Protein AF-A0A1H6U3U6-F1 (afdb_monomer_lite)

Sequence (121 aa):
MILNIFRRSRPVAPATNELPADVLATLDGMHVMLRPHGEDGVPRALVQIAGHRGGWIHSLDDDLRHLAMVFPELSQEQLARAHRFIAAQVRRRVQLANEPEPGVQRRTWANHWKPRSYDSI

Organism: NCBI:txid170623

Foldseek 3Di:
DDDDPPPPDPPPPPPDLDADPVLVVQLVQKDWDWDQDDVVRDIWIWIGTPPDDDTDTLDLVVQLVVCCVVCVVDDPSNSVVSSVSNVVVNVVVVCVVPDDDVPDDPDDPVNPDDPPDPPDD

Structure (mmCIF, N/CA/C/O backbone):
data_AF-A0A1H6U3U6-F1
#
_entry.id   AF-A0A1H6U3U6-F1
#
loop_
_atom_site.group_PDB
_atom_site.id
_atom_site.type_symbol
_atom_site.label_atom_id
_atom_site.label_alt_id
_atom_site.label_comp_id
_atom_site.label_asym_id
_atom_site.label_entity_id
_atom_site.label_seq_id
_atom_site.pdbx_PDB_ins_code
_atom_site.Cartn_x
_atom_site.Cartn_y
_atom_site.Cartn_z
_atom_site.occupancy
_atom_site.B_iso_or_equiv
_atom_site.auth_seq_id
_atom_site.auth_comp_id
_atom_site.auth_asym_id
_atom_site.auth_atom_id
_atom_site.pdbx_PDB_model_num
ATOM 1 N N . MET A 1 1 ? 23.238 -26.066 -46.022 1.00 37.09 1 MET A N 1
ATOM 2 C CA . MET A 1 1 ? 23.637 -25.010 -45.061 1.00 37.09 1 MET A CA 1
ATOM 3 C C . MET A 1 1 ? 22.603 -23.897 -45.183 1.00 37.09 1 MET A C 1
ATOM 5 O O . MET A 1 1 ? 22.556 -23.289 -46.237 1.00 37.09 1 MET A O 1
ATOM 9 N N . ILE A 1 2 ? 21.550 -23.826 -44.354 1.00 45.19 2 ILE A N 1
ATOM 10 C CA . ILE A 1 2 ? 21.505 -23.389 -42.936 1.00 45.19 2 ILE A CA 1
ATOM 11 C C . ILE A 1 2 ? 22.092 -21.961 -42.820 1.00 45.19 2 ILE A C 1
ATOM 13 O O . ILE A 1 2 ? 23.247 -21.790 -43.173 1.00 45.19 2 ILE A O 1
ATOM 17 N N . LEU A 1 3 ? 21.394 -20.899 -42.393 1.00 46.81 3 LEU A N 1
ATOM 18 C CA . LEU A 1 3 ? 20.389 -20.784 -41.331 1.00 46.81 3 LEU A CA 1
ATOM 19 C C . LEU A 1 3 ? 19.418 -19.618 -41.633 1.00 46.81 3 LEU A C 1
ATOM 21 O O . LEU A 1 3 ? 19.840 -18.517 -41.983 1.00 46.81 3 LEU A O 1
ATOM 25 N N . ASN A 1 4 ? 18.120 -19.867 -41.459 1.00 44.91 4 ASN A N 1
ATOM 26 C CA . ASN A 1 4 ? 17.050 -18.878 -41.560 1.00 44.91 4 ASN A CA 1
ATOM 27 C C . ASN A 1 4 ? 17.195 -17.854 -40.417 1.00 44.91 4 ASN A C 1
ATOM 29 O O . ASN A 1 4 ? 17.120 -18.225 -39.244 1.00 44.91 4 ASN A O 1
ATOM 33 N N . ILE A 1 5 ? 17.406 -16.577 -40.746 1.00 60.81 5 ILE A N 1
ATOM 34 C CA . ILE A 1 5 ? 17.495 -15.475 -39.778 1.00 60.81 5 ILE A CA 1
ATOM 35 C C . ILE A 1 5 ? 16.073 -15.155 -39.304 1.00 60.81 5 ILE A C 1
ATOM 37 O O . ILE A 1 5 ? 15.433 -14.202 -39.745 1.00 60.81 5 ILE A O 1
ATOM 41 N N . PHE A 1 6 ? 15.558 -15.969 -38.383 1.00 57.44 6 PHE A N 1
ATOM 42 C CA . PHE A 1 6 ? 14.433 -15.578 -37.544 1.00 57.44 6 PHE A CA 1
ATOM 43 C C . PHE A 1 6 ? 14.926 -14.514 -36.566 1.00 57.44 6 PHE A C 1
ATOM 45 O O . PHE A 1 6 ? 15.289 -14.786 -35.4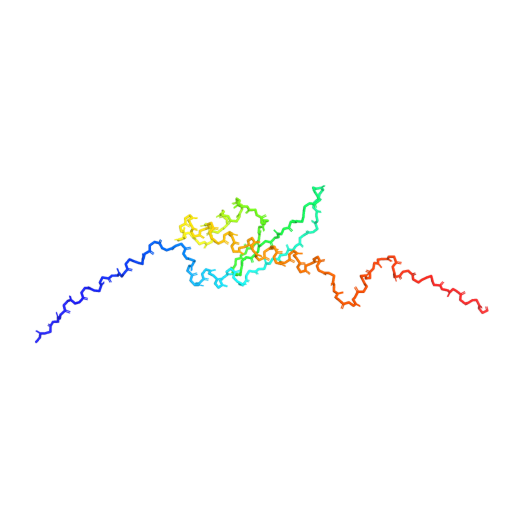21 1.00 57.44 6 PHE A O 1
ATOM 52 N N . ARG A 1 7 ? 14.950 -13.268 -37.040 1.00 54.94 7 ARG A N 1
ATOM 53 C CA . ARG A 1 7 ? 15.024 -12.091 -36.185 1.00 54.94 7 ARG A CA 1
ATOM 54 C C . ARG A 1 7 ? 13.758 -12.103 -35.329 1.00 54.94 7 ARG A C 1
ATOM 56 O O . ARG A 1 7 ? 12.684 -11.722 -35.780 1.00 54.94 7 ARG A O 1
ATOM 63 N N . ARG A 1 8 ? 13.876 -12.631 -34.112 1.00 53.38 8 ARG A N 1
ATOM 64 C CA . ARG A 1 8 ? 12.813 -12.640 -33.108 1.00 53.38 8 ARG A CA 1
ATOM 65 C C . ARG A 1 8 ? 12.548 -11.181 -32.739 1.00 53.38 8 ARG A C 1
ATOM 67 O O . ARG A 1 8 ? 13.278 -10.597 -31.943 1.00 53.38 8 ARG A O 1
ATOM 74 N N . SER A 1 9 ? 11.559 -10.562 -33.373 1.00 53.31 9 SER A N 1
ATOM 75 C CA . SER A 1 9 ? 11.016 -9.283 -32.928 1.00 53.31 9 SER A CA 1
ATOM 76 C C . SER A 1 9 ? 10.585 -9.468 -31.477 1.00 53.31 9 SER A C 1
ATOM 78 O O . SER A 1 9 ? 9.693 -10.270 -31.201 1.00 53.31 9 SER A O 1
ATOM 80 N N . ARG A 1 10 ? 11.252 -8.792 -30.534 1.00 52.47 10 ARG A N 1
ATOM 81 C CA . ARG A 1 10 ? 10.771 -8.714 -29.153 1.00 52.47 10 ARG A CA 1
ATOM 82 C C . ARG A 1 10 ? 9.367 -8.109 -29.234 1.00 52.47 10 ARG A C 1
ATOM 84 O O . ARG A 1 10 ? 9.266 -6.998 -29.756 1.00 52.47 10 ARG A O 1
ATOM 91 N N . PRO A 1 11 ? 8.298 -8.801 -28.805 1.00 43.38 11 PRO A N 1
ATOM 92 C CA . PRO A 1 11 ? 6.999 -8.161 -28.744 1.00 43.38 11 PRO A CA 1
ATOM 93 C C . PRO A 1 11 ? 7.150 -6.990 -27.774 1.00 43.38 11 PRO A C 1
ATOM 95 O O . PRO A 1 11 ? 7.449 -7.183 -26.595 1.00 43.38 11 PRO A O 1
ATOM 98 N N . VAL A 1 12 ? 7.038 -5.768 -28.296 1.00 53.56 12 VAL A N 1
ATOM 99 C CA . VAL A 1 12 ? 6.725 -4.605 -27.474 1.00 53.56 12 VAL A CA 1
ATOM 100 C C . VAL A 1 12 ? 5.353 -4.935 -26.919 1.00 53.56 12 VAL A C 1
ATOM 102 O O . VAL A 1 12 ? 4.372 -4.949 -27.662 1.00 53.56 12 VAL A O 1
ATOM 105 N N . ALA A 1 13 ? 5.316 -5.349 -25.652 1.00 51.38 13 ALA A N 1
ATOM 106 C CA . ALA A 1 13 ? 4.058 -5.531 -24.957 1.00 51.38 13 ALA A CA 1
ATOM 107 C C . ALA A 1 13 ? 3.257 -4.230 -25.128 1.00 51.38 13 ALA A C 1
ATOM 109 O O . ALA A 1 13 ? 3.863 -3.151 -25.074 1.00 51.38 13 ALA A O 1
ATOM 110 N N . PRO A 1 14 ? 1.938 -4.299 -25.382 1.00 46.44 14 PRO A N 1
ATOM 111 C CA . PRO A 1 14 ? 1.110 -3.102 -25.336 1.00 46.44 14 PRO A CA 1
ATOM 112 C C . PRO A 1 14 ? 1.412 -2.360 -24.030 1.00 46.44 14 PRO A C 1
ATOM 114 O O . PRO A 1 14 ? 1.705 -3.004 -23.019 1.00 46.44 14 PRO A O 1
ATOM 117 N N . ALA A 1 15 ? 1.408 -1.025 -24.070 1.00 56.50 15 ALA A N 1
ATOM 118 C CA . ALA A 1 15 ? 1.546 -0.175 -22.889 1.00 56.50 15 ALA A CA 1
ATOM 119 C C . ALA A 1 15 ? 0.328 -0.406 -21.984 1.00 56.50 15 ALA A C 1
ATOM 121 O O . ALA A 1 15 ? -0.645 0.339 -21.986 1.00 56.50 15 ALA A O 1
ATOM 122 N N . THR A 1 16 ? 0.333 -1.543 -21.309 1.00 66.06 16 THR A N 1
ATOM 123 C CA . THR A 1 16 ? -0.744 -2.016 -20.475 1.00 66.06 16 THR A CA 1
ATOM 124 C C . THR A 1 16 ? -0.449 -1.521 -19.076 1.00 66.06 16 THR A C 1
ATOM 126 O O . THR A 1 16 ? 0.625 -1.759 -18.526 1.00 66.06 16 THR A O 1
ATOM 129 N N . ASN A 1 17 ? -1.440 -0.884 -18.463 1.00 74.94 17 ASN A N 1
ATOM 130 C CA . ASN A 1 17 ? -1.361 -0.376 -17.090 1.00 74.94 17 ASN A CA 1
ATOM 131 C C . ASN A 1 17 ? -1.483 -1.481 -16.048 1.00 74.94 17 ASN A C 1
ATOM 133 O O . ASN A 1 17 ? -1.980 -1.256 -14.948 1.00 74.94 17 ASN A O 1
ATOM 137 N N . GLU A 1 18 ? -1.130 -2.704 -16.411 1.00 84.88 18 GLU A N 1
ATOM 138 C CA . GLU A 1 18 ? -1.081 -3.833 -15.504 1.00 84.88 18 GLU A CA 1
ATOM 139 C C . GLU A 1 18 ? 0.258 -3.809 -14.788 1.00 84.88 18 GLU A C 1
ATOM 141 O O . GLU A 1 18 ? 1.291 -3.417 -15.340 1.00 84.88 18 GLU A O 1
ATOM 146 N N . LEU A 1 19 ? 0.210 -4.194 -13.519 1.00 88.12 19 LEU A N 1
ATOM 147 C CA . LEU A 1 19 ? 1.417 -4.361 -12.738 1.00 88.12 19 LEU A CA 1
ATOM 148 C C . LEU A 1 19 ? 2.118 -5.638 -13.206 1.00 88.12 19 LEU A C 1
ATOM 150 O O . LEU A 1 19 ? 1.441 -6.655 -13.386 1.00 88.12 19 LEU A O 1
ATOM 154 N N . PRO A 1 20 ? 3.451 -5.617 -13.371 1.00 90.94 20 PRO A N 1
ATOM 155 C CA . PRO A 1 20 ? 4.218 -6.840 -13.552 1.00 90.94 20 PRO A CA 1
ATOM 156 C C . PRO A 1 20 ? 3.907 -7.844 -12.435 1.00 90.94 20 PRO A C 1
ATOM 158 O O . PRO A 1 20 ? 3.719 -7.454 -11.280 1.00 90.94 20 PRO A O 1
ATOM 161 N N . ALA A 1 21 ? 3.867 -9.136 -12.770 1.00 89.19 21 ALA A N 1
ATOM 162 C CA . ALA A 1 21 ? 3.498 -10.190 -11.822 1.00 89.19 21 ALA A CA 1
ATOM 163 C C . ALA A 1 21 ? 4.391 -10.194 -10.568 1.00 89.19 21 ALA A C 1
ATOM 165 O O . ALA A 1 21 ? 3.887 -10.348 -9.458 1.00 89.19 21 ALA A O 1
ATOM 166 N N . ASP A 1 22 ? 5.689 -9.935 -10.737 1.00 88.69 22 ASP A N 1
ATOM 167 C CA . ASP A 1 22 ? 6.654 -9.885 -9.634 1.00 88.69 22 ASP A CA 1
ATOM 168 C C . ASP A 1 22 ? 6.376 -8.717 -8.673 1.00 88.69 22 ASP A C 1
ATOM 170 O O . ASP A 1 22 ? 6.447 -8.871 -7.451 1.00 88.69 22 ASP A O 1
ATOM 174 N N . VAL A 1 23 ? 5.982 -7.556 -9.213 1.00 91.00 23 VAL A N 1
ATOM 175 C CA . VAL A 1 23 ? 5.592 -6.381 -8.417 1.00 91.00 23 VAL A CA 1
ATOM 176 C C . VAL A 1 23 ? 4.307 -6.674 -7.655 1.00 91.00 23 VAL A C 1
ATOM 178 O O . VAL A 1 23 ? 4.220 -6.385 -6.465 1.00 91.00 23 VAL A O 1
ATOM 181 N N . LEU A 1 24 ? 3.323 -7.292 -8.313 1.00 91.88 24 LEU A N 1
ATOM 182 C CA . LEU A 1 24 ? 2.077 -7.690 -7.664 1.00 91.88 24 LEU A CA 1
ATOM 183 C C . LEU A 1 24 ? 2.340 -8.663 -6.506 1.00 91.88 24 LEU A C 1
ATOM 185 O O . LEU A 1 24 ? 1.835 -8.437 -5.413 1.00 91.88 24 LEU A O 1
ATOM 189 N N . ALA A 1 25 ? 3.156 -9.699 -6.718 1.00 91.00 25 ALA A N 1
ATOM 190 C CA . ALA A 1 25 ? 3.506 -10.671 -5.680 1.00 91.00 25 ALA A CA 1
ATOM 191 C C . ALA A 1 25 ? 4.233 -10.011 -4.497 1.00 91.00 25 ALA A C 1
ATOM 193 O O . ALA A 1 25 ? 3.963 -10.313 -3.336 1.00 91.00 25 ALA A O 1
ATOM 194 N N . THR A 1 26 ? 5.117 -9.057 -4.790 1.00 91.38 26 THR A N 1
ATOM 195 C CA . THR A 1 26 ? 5.840 -8.289 -3.771 1.00 91.38 26 THR A CA 1
ATOM 196 C C . THR A 1 26 ? 4.902 -7.396 -2.951 1.00 91.38 26 THR A C 1
ATOM 198 O O . THR A 1 26 ? 5.037 -7.314 -1.728 1.00 91.38 26 THR A O 1
ATOM 201 N N . LEU A 1 27 ? 3.925 -6.753 -3.601 1.00 90.75 27 LEU A N 1
ATOM 202 C CA . LEU A 1 27 ? 2.900 -5.953 -2.926 1.00 90.75 27 LEU A CA 1
ATOM 203 C C . LEU A 1 27 ? 1.896 -6.817 -2.156 1.00 90.75 27 LEU A C 1
ATOM 205 O O . LEU A 1 27 ? 1.410 -6.388 -1.116 1.00 90.75 27 LEU A O 1
ATOM 209 N N . ASP A 1 28 ? 1.591 -8.024 -2.625 1.00 90.06 28 ASP A N 1
ATOM 210 C CA . ASP A 1 28 ? 0.713 -8.956 -1.911 1.00 90.06 28 ASP A CA 1
ATOM 211 C C . ASP A 1 28 ? 1.356 -9.444 -0.601 1.00 90.06 28 ASP A C 1
ATOM 213 O O . ASP A 1 28 ? 0.689 -9.560 0.425 1.00 90.06 28 ASP A O 1
ATOM 217 N N . GLY A 1 29 ? 2.682 -9.617 -0.601 1.00 88.50 29 GLY A N 1
ATOM 218 C CA . GLY A 1 29 ? 3.478 -9.927 0.590 1.00 88.50 29 GLY A CA 1
ATOM 219 C C . GLY A 1 29 ? 3.754 -8.741 1.524 1.00 88.50 29 GLY A C 1
ATOM 220 O O . GLY A 1 29 ? 4.520 -8.889 2.477 1.00 88.50 29 GLY A O 1
ATOM 221 N N . MET A 1 30 ? 3.196 -7.554 1.267 1.00 91.31 30 MET A N 1
ATOM 222 C CA . MET A 1 30 ? 3.462 -6.381 2.098 1.00 91.31 30 MET A CA 1
ATOM 223 C C . MET A 1 30 ? 2.800 -6.484 3.480 1.00 91.31 30 MET A C 1
ATOM 225 O O . MET A 1 30 ? 1.714 -7.035 3.661 1.00 91.31 30 MET A O 1
ATOM 229 N N . HIS A 1 31 ? 3.420 -5.845 4.464 1.00 90.88 31 HIS A N 1
ATOM 230 C CA . HIS A 1 31 ? 2.875 -5.703 5.804 1.00 90.88 31 HIS A CA 1
ATOM 231 C C . HIS A 1 31 ? 2.217 -4.335 5.985 1.00 90.88 31 HIS A C 1
ATOM 233 O O . HIS A 1 31 ? 2.831 -3.294 5.754 1.00 90.88 31 HIS A O 1
ATOM 239 N N . VAL A 1 32 ? 0.969 -4.348 6.462 1.00 91.25 32 VAL A N 1
ATOM 240 C CA . VAL A 1 32 ? 0.228 -3.147 6.863 1.00 91.25 32 VAL A CA 1
ATOM 241 C C . VAL A 1 32 ? 0.036 -3.154 8.375 1.00 91.25 32 VAL A C 1
ATOM 243 O O . VAL A 1 32 ? -0.659 -4.015 8.926 1.00 91.25 32 VAL A O 1
ATOM 246 N N . MET A 1 33 ? 0.629 -2.170 9.046 1.00 89.44 33 MET A N 1
ATOM 247 C CA . MET A 1 33 ? 0.494 -1.965 10.486 1.00 89.44 33 MET A CA 1
ATOM 248 C C . MET A 1 33 ? -0.323 -0.708 10.762 1.00 89.44 33 MET A C 1
ATOM 250 O O . MET A 1 33 ? 0.078 0.397 10.404 1.00 89.44 33 MET A O 1
ATOM 254 N N . LEU A 1 34 ? -1.463 -0.866 11.432 1.00 88.00 34 LEU A N 1
ATOM 255 C CA . LEU A 1 34 ? -2.270 0.266 11.875 1.00 88.00 34 LEU A CA 1
ATOM 256 C C . LEU A 1 34 ? -1.652 0.862 13.139 1.00 88.00 34 LEU A C 1
ATOM 258 O O . LEU A 1 34 ? -1.338 0.142 14.088 1.00 88.00 34 LEU A O 1
ATOM 262 N N . ARG A 1 35 ? -1.463 2.177 13.146 1.00 80.50 35 ARG A N 1
ATOM 263 C CA . ARG A 1 35 ? -1.002 2.932 14.307 1.00 80.50 35 ARG A CA 1
ATOM 264 C C . ARG A 1 35 ? -2.188 3.621 14.979 1.00 80.50 35 ARG A C 1
ATOM 266 O O . ARG A 1 35 ? -3.137 3.995 14.284 1.00 80.50 35 ARG A O 1
ATOM 273 N N . PRO A 1 36 ? -2.130 3.800 16.312 1.00 69.00 36 PRO A N 1
ATOM 274 C CA . PRO A 1 36 ? -3.093 4.629 17.018 1.00 69.00 36 PRO A CA 1
ATOM 275 C C . PRO A 1 36 ? -3.179 6.010 16.371 1.00 69.00 36 PRO A C 1
ATOM 277 O O . PRO A 1 36 ? -2.188 6.515 15.836 1.00 69.00 36 PRO A O 1
ATOM 280 N N . HIS A 1 37 ? -4.374 6.584 16.424 1.00 67.44 37 HIS A N 1
ATOM 281 C CA . HIS A 1 37 ? -4.663 7.928 15.947 1.00 67.44 37 HIS A CA 1
ATOM 282 C C . HIS A 1 37 ? -3.639 8.928 16.503 1.00 67.44 37 HIS A C 1
ATOM 284 O O . HIS A 1 37 ? -3.257 8.837 17.674 1.00 67.44 37 HIS A O 1
ATOM 290 N N . GLY A 1 38 ? -3.197 9.866 15.664 1.00 61.91 38 GLY A N 1
ATOM 291 C CA . GLY A 1 38 ? -2.518 11.060 16.158 1.00 61.91 38 GLY A CA 1
ATOM 292 C C . GLY A 1 38 ? -3.511 11.992 16.857 1.00 61.91 38 GLY A C 1
ATOM 293 O O . GLY A 1 38 ? -4.688 11.665 17.016 1.00 61.91 38 GLY A O 1
ATOM 294 N N . GLU A 1 39 ? -3.058 13.188 17.233 1.00 59.00 39 GLU A N 1
ATOM 295 C CA . GLU A 1 39 ? -3.944 14.246 17.756 1.00 59.00 39 GLU A CA 1
ATOM 296 C C . GLU A 1 39 ? -5.056 14.641 16.764 1.00 59.00 39 GLU A C 1
ATOM 298 O O . GLU A 1 39 ? -6.099 15.147 17.161 1.00 59.00 39 GLU A O 1
ATOM 303 N N . ASP A 1 40 ? -4.852 14.349 15.477 1.00 66.75 40 ASP A N 1
ATOM 304 C CA . ASP A 1 40 ? -5.798 14.541 14.376 1.00 66.75 40 ASP A CA 1
ATOM 305 C C . ASP A 1 40 ? -6.956 13.525 14.354 1.00 66.75 40 ASP A C 1
ATOM 307 O O . ASP A 1 40 ? -7.894 13.681 13.574 1.00 66.75 40 ASP A O 1
ATOM 311 N N . GLY A 1 41 ? -6.912 12.477 15.183 1.00 63.16 41 GLY A N 1
ATOM 312 C CA . GLY A 1 41 ? -7.964 11.464 15.239 1.00 63.16 41 GLY A CA 1
ATOM 313 C C . GLY A 1 41 ? -8.011 10.532 14.020 1.00 63.16 41 GLY A C 1
ATOM 314 O O . GLY A 1 41 ? -8.904 9.689 13.942 1.00 63.16 41 GLY A O 1
ATOM 315 N N . VAL A 1 42 ? -7.059 10.628 13.082 1.00 65.81 42 VAL A N 1
ATOM 316 C CA . VAL A 1 42 ? -7.048 9.811 11.858 1.00 65.81 42 VAL A CA 1
ATOM 317 C C . VAL A 1 42 ? -6.138 8.590 12.049 1.00 65.81 42 VAL A C 1
ATOM 319 O O . VAL A 1 42 ? -4.965 8.748 12.402 1.00 65.81 42 VAL A O 1
ATOM 322 N N . PRO A 1 43 ? -6.624 7.353 11.815 1.00 67.12 43 PRO A N 1
ATOM 323 C CA . PRO A 1 43 ? -5.780 6.165 11.863 1.00 67.12 43 PRO A CA 1
ATOM 324 C C . PRO A 1 43 ? -4.677 6.254 10.805 1.00 67.12 43 PRO A C 1
ATOM 326 O O . PRO A 1 43 ? -4.958 6.436 9.619 1.00 67.12 43 PRO A O 1
ATOM 329 N N . ARG A 1 44 ? -3.419 6.084 11.216 1.00 84.56 44 ARG A N 1
ATOM 330 C CA . ARG A 1 44 ? -2.271 6.074 10.297 1.00 84.56 44 ARG A CA 1
ATOM 331 C C . ARG A 1 44 ? -1.878 4.635 9.996 1.00 84.56 44 ARG A C 1
ATOM 333 O O . ARG A 1 44 ? -1.694 3.841 10.916 1.00 84.56 44 ARG A O 1
ATOM 340 N N . ALA A 1 45 ? -1.732 4.287 8.724 1.00 88.94 45 ALA A N 1
ATOM 341 C CA . ALA A 1 45 ? -1.246 2.972 8.316 1.00 88.94 45 ALA A CA 1
ATOM 342 C C . ALA A 1 45 ? 0.232 3.069 7.934 1.00 88.94 45 ALA A C 1
ATOM 344 O O . ALA A 1 45 ? 0.595 3.894 7.104 1.00 88.94 45 ALA A O 1
ATOM 345 N N . LEU A 1 46 ? 1.080 2.240 8.538 1.00 91.62 46 LEU A N 1
ATOM 346 C CA . LEU A 1 46 ? 2.450 2.034 8.084 1.00 91.62 46 LEU A CA 1
ATOM 347 C C . LEU A 1 46 ? 2.465 0.882 7.076 1.00 91.62 46 LEU A C 1
ATOM 349 O O . LEU A 1 46 ? 1.974 -0.207 7.383 1.00 91.62 46 LEU A O 1
ATOM 353 N N . VAL A 1 47 ? 3.043 1.122 5.905 1.00 92.75 47 VAL A N 1
ATOM 354 C CA . VAL A 1 47 ? 3.226 0.138 4.836 1.00 92.75 47 VAL A CA 1
ATOM 355 C C . VAL A 1 47 ? 4.691 -0.271 4.797 1.00 92.75 47 VAL A C 1
ATOM 357 O O . VAL A 1 47 ? 5.582 0.577 4.828 1.00 92.75 47 VAL A O 1
ATOM 360 N N . GLN A 1 48 ? 4.941 -1.574 4.735 1.00 93.06 48 GLN A N 1
ATOM 361 C CA . GLN A 1 48 ? 6.271 -2.142 4.563 1.00 93.06 48 GLN A CA 1
ATOM 362 C C . GLN A 1 48 ? 6.230 -3.227 3.490 1.00 93.06 48 GLN A C 1
ATOM 364 O O . GLN A 1 48 ? 5.511 -4.213 3.627 1.00 93.06 48 GLN A O 1
ATOM 369 N N . ILE A 1 49 ? 7.027 -3.065 2.439 1.00 89.75 49 ILE A N 1
ATOM 370 C CA . ILE A 1 49 ? 7.151 -4.061 1.373 1.00 89.75 49 ILE A CA 1
ATOM 371 C C . ILE A 1 49 ? 8.147 -5.153 1.786 1.00 89.75 49 ILE A C 1
ATOM 373 O O . ILE A 1 49 ? 9.193 -4.870 2.378 1.00 89.75 49 ILE A O 1
ATOM 377 N N . ALA A 1 50 ? 7.831 -6.408 1.458 1.00 80.00 50 ALA A N 1
ATOM 378 C CA . ALA A 1 50 ? 8.715 -7.542 1.695 1.00 80.00 50 ALA A CA 1
ATOM 379 C C . ALA A 1 50 ? 10.068 -7.355 0.984 1.00 80.00 50 ALA A C 1
ATOM 381 O O . ALA A 1 50 ? 10.132 -6.927 -0.164 1.00 80.00 50 ALA A O 1
ATOM 382 N N . GLY A 1 51 ? 11.168 -7.660 1.673 1.00 75.75 51 GLY A N 1
ATOM 383 C CA . GLY A 1 51 ? 12.519 -7.513 1.117 1.00 75.75 51 GLY A CA 1
ATOM 384 C C . GLY A 1 51 ? 13.106 -6.097 1.187 1.00 75.75 51 GLY A C 1
ATOM 385 O O . GLY A 1 51 ? 14.312 -5.948 1.003 1.00 75.75 51 GLY A O 1
ATOM 386 N N . HIS A 1 52 ? 12.319 -5.075 1.546 1.00 77.62 52 HIS A N 1
ATOM 387 C CA . HIS A 1 52 ? 12.815 -3.710 1.737 1.00 77.62 52 HIS A CA 1
ATOM 388 C C . HIS A 1 52 ? 13.009 -3.363 3.215 1.00 77.62 52 HIS A C 1
ATOM 390 O O . HIS A 1 52 ? 12.193 -3.675 4.087 1.00 77.62 52 HIS A O 1
ATOM 396 N N . ARG A 1 53 ? 14.132 -2.6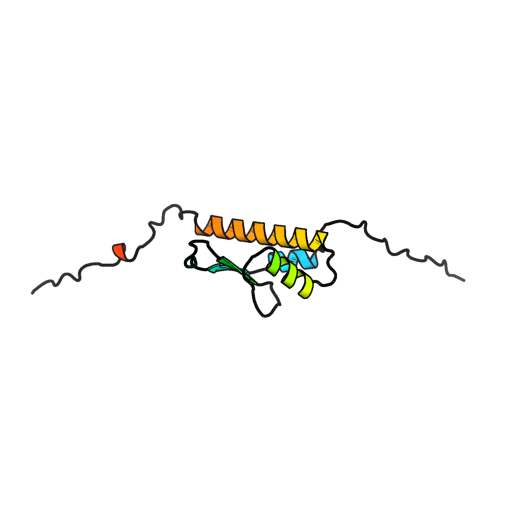95 3.507 1.00 76.44 53 ARG A N 1
ATOM 397 C CA . ARG A 1 53 ? 14.414 -2.163 4.841 1.00 76.44 53 ARG A CA 1
ATOM 398 C C . ARG A 1 53 ? 13.681 -0.840 5.015 1.00 76.44 53 ARG A C 1
ATOM 400 O O . ARG A 1 53 ? 14.031 0.147 4.380 1.00 76.44 53 ARG A O 1
ATOM 407 N N . GLY A 1 54 ? 12.710 -0.837 5.919 1.00 80.94 54 GLY A N 1
ATOM 408 C CA . GLY A 1 54 ? 11.929 0.343 6.267 1.00 80.94 54 GLY A CA 1
ATOM 409 C C . GLY A 1 54 ? 10.478 0.245 5.812 1.00 80.94 54 GLY A C 1
ATOM 410 O O . GLY A 1 54 ? 10.110 -0.591 4.993 1.00 80.94 54 GLY A O 1
ATOM 411 N N . GLY A 1 55 ? 9.657 1.108 6.391 1.00 88.44 55 GLY A N 1
ATOM 412 C CA . GLY A 1 55 ? 8.269 1.305 6.010 1.00 88.44 55 GLY A CA 1
ATOM 413 C C . GLY A 1 55 ? 7.947 2.789 6.047 1.00 88.44 55 GLY A C 1
ATOM 414 O O . GLY A 1 55 ? 8.678 3.574 6.657 1.00 88.44 55 GLY A O 1
ATOM 415 N N . TRP A 1 56 ? 6.862 3.173 5.397 1.00 91.69 56 TRP A N 1
ATOM 416 C CA . TRP A 1 56 ? 6.421 4.560 5.329 1.00 91.69 56 TRP A CA 1
ATOM 417 C C . TRP A 1 56 ? 4.958 4.678 5.727 1.00 91.69 56 TRP A C 1
ATOM 419 O O . TRP A 1 56 ? 4.236 3.685 5.825 1.00 91.69 56 TRP A O 1
ATOM 42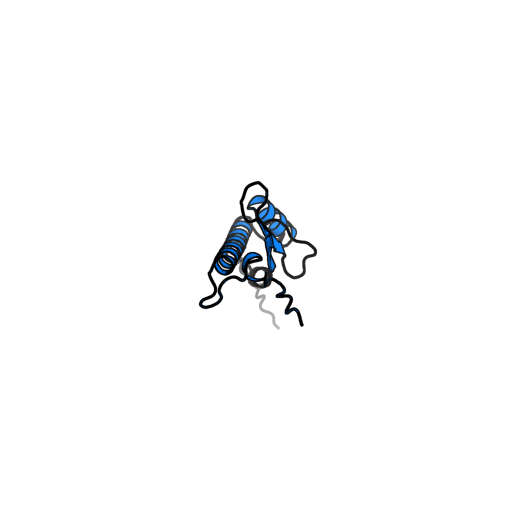9 N N . ILE A 1 57 ? 4.529 5.901 6.017 1.00 91.31 57 ILE A N 1
ATOM 430 C CA . ILE A 1 57 ? 3.128 6.180 6.313 1.00 91.31 57 ILE A CA 1
ATOM 431 C C . ILE A 1 57 ? 2.376 6.215 4.987 1.00 91.31 57 ILE A C 1
ATOM 433 O O . ILE A 1 57 ? 2.765 6.949 4.087 1.00 91.31 57 ILE A O 1
ATOM 437 N N . HIS A 1 58 ? 1.304 5.435 4.886 1.00 92.56 58 HIS A N 1
ATOM 438 C CA . HIS A 1 58 ? 0.432 5.411 3.722 1.00 92.56 58 HIS A CA 1
ATOM 439 C C . HIS A 1 58 ? -0.110 6.814 3.438 1.00 92.56 58 HIS A C 1
ATOM 441 O O . HIS A 1 58 ? -0.907 7.359 4.205 1.00 92.56 58 HIS A O 1
ATOM 447 N N . SER A 1 59 ? 0.330 7.375 2.322 1.00 91.69 59 SER A N 1
ATOM 448 C CA . SER A 1 59 ? -0.136 8.628 1.744 1.00 91.69 59 SER A CA 1
ATOM 449 C C . SER A 1 59 ? 0.080 8.536 0.234 1.00 91.69 59 SER A C 1
ATOM 451 O O . SER A 1 59 ? 0.905 7.744 -0.219 1.00 91.69 59 SER A O 1
ATOM 453 N N . LEU A 1 60 ? -0.659 9.306 -0.567 1.00 91.94 60 LEU A N 1
ATOM 454 C CA . LEU A 1 60 ? -0.467 9.275 -2.021 1.00 91.94 60 LEU A CA 1
ATOM 455 C C . LEU A 1 60 ? 0.982 9.631 -2.394 1.00 91.94 60 LEU A C 1
ATOM 457 O O . LEU A 1 60 ? 1.615 8.904 -3.157 1.00 91.94 60 LEU A O 1
ATOM 461 N N . ASP A 1 61 ? 1.509 10.711 -1.818 1.00 93.44 61 ASP A N 1
ATOM 462 C CA . ASP A 1 61 ? 2.847 11.212 -2.131 1.00 93.44 61 ASP A CA 1
ATOM 463 C C . ASP A 1 61 ? 3.947 10.249 -1.668 1.00 93.44 61 ASP A C 1
ATOM 465 O O . ASP A 1 61 ? 4.875 9.953 -2.425 1.00 93.44 61 ASP A O 1
ATOM 469 N N . ASP A 1 62 ? 3.842 9.710 -0.447 1.00 92.81 62 ASP A N 1
ATOM 470 C CA . ASP A 1 62 ? 4.838 8.768 0.064 1.00 92.81 62 ASP A CA 1
ATOM 471 C C . ASP A 1 62 ? 4.765 7.419 -0.642 1.00 92.81 62 ASP A C 1
ATOM 473 O O . ASP A 1 62 ? 5.817 6.847 -0.925 1.00 92.81 62 ASP A O 1
ATOM 477 N N . ASP A 1 63 ? 3.568 6.922 -0.963 1.00 93.75 63 ASP A N 1
ATOM 478 C CA . ASP A 1 63 ? 3.414 5.673 -1.708 1.00 93.75 63 ASP A CA 1
ATOM 479 C C . ASP A 1 63 ? 4.085 5.787 -3.075 1.00 93.75 63 ASP A C 1
ATOM 481 O O . ASP A 1 63 ? 4.921 4.953 -3.412 1.00 93.75 63 ASP A O 1
ATOM 485 N N . LEU A 1 64 ? 3.770 6.830 -3.850 1.00 94.25 64 LEU A N 1
ATOM 486 C CA . LEU A 1 64 ? 4.353 7.018 -5.178 1.00 94.25 64 LEU A CA 1
ATOM 487 C C . LEU A 1 64 ? 5.871 7.198 -5.105 1.00 94.25 64 LEU A C 1
ATOM 489 O O . LEU A 1 64 ? 6.598 6.583 -5.886 1.00 94.25 64 LEU A O 1
ATOM 493 N N . ARG A 1 65 ? 6.363 7.984 -4.140 1.00 94.06 65 ARG A N 1
ATOM 494 C CA . ARG A 1 65 ? 7.799 8.196 -3.933 1.00 94.06 65 ARG A CA 1
ATOM 495 C C . ARG A 1 65 ? 8.524 6.891 -3.612 1.00 94.06 65 ARG A C 1
ATOM 497 O O . ARG A 1 65 ? 9.559 6.615 -4.211 1.00 94.06 65 ARG A O 1
ATOM 504 N N . HIS A 1 66 ? 8.006 6.083 -2.687 1.00 93.69 66 HIS A N 1
ATOM 505 C CA . HIS A 1 66 ? 8.646 4.815 -2.329 1.00 93.69 66 HIS A CA 1
ATOM 506 C C . HIS A 1 66 ? 8.521 3.774 -3.434 1.00 93.69 66 HIS A C 1
ATOM 508 O O . HIS A 1 66 ? 9.507 3.110 -3.734 1.00 93.69 66 HIS A O 1
ATOM 514 N N . LEU A 1 67 ? 7.365 3.672 -4.089 1.00 93.00 67 LEU A N 1
ATOM 515 C CA . LEU A 1 67 ? 7.175 2.758 -5.213 1.00 93.00 67 LEU A CA 1
ATOM 516 C C . LEU A 1 67 ? 8.117 3.082 -6.376 1.00 93.00 67 LEU A C 1
ATOM 518 O O . LEU A 1 67 ? 8.697 2.161 -6.935 1.00 93.00 67 LEU A O 1
ATOM 522 N N . ALA A 1 68 ? 8.335 4.361 -6.693 1.00 93.31 68 ALA A N 1
ATOM 523 C CA . ALA A 1 68 ? 9.278 4.768 -7.735 1.00 93.31 68 ALA A CA 1
ATOM 524 C C . ALA A 1 68 ? 10.745 4.488 -7.361 1.00 93.31 68 ALA A C 1
ATOM 526 O O . ALA A 1 68 ? 11.564 4.225 -8.237 1.00 93.31 68 ALA A O 1
ATOM 527 N N . MET A 1 69 ? 11.094 4.537 -6.070 1.00 91.19 69 MET A N 1
ATOM 528 C CA . MET A 1 69 ? 12.435 4.159 -5.603 1.00 91.19 69 MET A CA 1
ATOM 529 C C . MET A 1 69 ? 12.649 2.644 -5.623 1.00 91.19 69 MET A C 1
ATOM 531 O O . MET A 1 69 ? 13.751 2.185 -5.911 1.00 91.19 69 MET A O 1
ATOM 535 N N . VAL A 1 70 ? 11.616 1.876 -5.270 1.00 90.56 70 VAL A N 1
ATOM 536 C CA . VAL A 1 70 ? 11.679 0.414 -5.173 1.00 90.56 70 VAL A CA 1
ATOM 537 C C . VAL A 1 70 ? 11.595 -0.245 -6.550 1.00 90.56 70 VAL A C 1
ATOM 539 O O . VAL A 1 70 ? 12.338 -1.184 -6.815 1.00 90.56 70 VAL A O 1
ATOM 542 N N . PHE A 1 71 ? 10.729 0.272 -7.419 1.00 91.00 71 PHE A N 1
ATOM 543 C CA . PHE A 1 71 ? 10.473 -0.239 -8.763 1.00 91.00 71 PHE A CA 1
ATOM 544 C C . PHE A 1 71 ? 10.666 0.885 -9.798 1.00 91.00 71 PHE A C 1
ATOM 546 O O . PHE A 1 71 ? 9.688 1.400 -10.355 1.00 91.00 71 PHE A O 1
ATOM 553 N N . PRO A 1 72 ? 11.915 1.326 -10.042 1.00 90.44 72 PRO A N 1
ATOM 554 C CA . PRO A 1 72 ? 12.213 2.434 -10.955 1.00 90.44 72 PRO A CA 1
ATOM 555 C C . PRO A 1 72 ? 11.805 2.165 -12.412 1.00 90.44 72 PRO A C 1
ATOM 557 O O . PRO A 1 72 ? 11.699 3.094 -13.209 1.00 90.44 72 PRO A O 1
ATOM 560 N N . GLU A 1 73 ? 11.581 0.905 -12.775 1.00 90.19 73 GLU A N 1
ATOM 561 C CA . GLU A 1 73 ? 11.110 0.470 -14.085 1.00 90.19 73 GLU A CA 1
ATOM 562 C C . GLU A 1 73 ? 9.613 0.714 -14.329 1.00 90.19 73 GLU A C 1
ATOM 564 O O . GLU A 1 73 ? 9.159 0.589 -15.469 1.00 90.19 73 GLU A O 1
ATOM 569 N N . LEU A 1 74 ? 8.837 1.044 -13.289 1.00 91.56 74 LEU A N 1
ATOM 570 C CA . LEU A 1 74 ? 7.399 1.262 -13.422 1.00 91.56 74 LEU A CA 1
ATOM 571 C C . LEU A 1 74 ? 7.077 2.616 -14.051 1.00 91.56 74 LEU A C 1
ATOM 573 O O . LEU A 1 74 ? 7.634 3.656 -13.699 1.00 91.56 74 LEU A O 1
ATOM 577 N N . SER A 1 75 ? 6.088 2.613 -14.943 1.00 92.94 75 SER A N 1
ATOM 578 C CA . SER A 1 75 ? 5.501 3.846 -15.461 1.00 92.94 75 SER A CA 1
ATOM 579 C C . SER A 1 75 ? 4.649 4.552 -14.398 1.00 92.94 75 SER A C 1
ATOM 581 O O . SER A 1 75 ? 4.187 3.944 -13.433 1.00 92.94 75 SER A O 1
ATOM 583 N N . GLN A 1 76 ? 4.354 5.836 -14.606 1.00 90.56 76 GLN A N 1
ATOM 584 C CA . GLN A 1 76 ? 3.475 6.602 -13.709 1.00 90.56 76 GLN A CA 1
ATOM 585 C C . GLN A 1 76 ? 2.079 5.975 -13.564 1.00 90.56 76 GLN A C 1
ATOM 587 O O . GLN A 1 76 ? 1.503 5.957 -12.477 1.00 90.56 76 GLN A O 1
ATOM 592 N N . GLU A 1 77 ? 1.543 5.404 -14.643 1.00 92.38 77 GLU A N 1
ATOM 593 C CA . GLU A 1 77 ? 0.233 4.747 -14.627 1.00 92.38 77 GLU A CA 1
ATOM 594 C C . GLU A 1 77 ? 0.270 3.445 -13.811 1.00 92.38 77 GLU A C 1
ATOM 596 O O . GLU A 1 77 ? -0.669 3.140 -13.068 1.00 92.38 77 GLU A O 1
ATOM 601 N N . GLN A 1 78 ? 1.387 2.714 -13.874 1.00 92.75 78 GLN A N 1
ATOM 602 C CA . GLN A 1 78 ? 1.623 1.535 -13.043 1.00 92.75 78 GLN A CA 1
ATOM 603 C C . GLN A 1 78 ? 1.828 1.912 -11.572 1.00 92.75 78 GLN A C 1
ATOM 605 O O . GLN A 1 78 ? 1.228 1.279 -10.705 1.00 92.75 78 GLN A O 1
ATOM 610 N N . LEU A 1 79 ? 2.573 2.979 -11.269 1.00 94.38 79 LEU A N 1
ATOM 611 C CA . LEU A 1 79 ? 2.732 3.491 -9.902 1.00 94.38 79 LEU A CA 1
ATOM 612 C C . LEU A 1 79 ? 1.383 3.895 -9.292 1.00 94.38 79 LEU A C 1
ATOM 614 O O . LEU A 1 79 ? 1.066 3.508 -8.166 1.00 94.38 79 LEU A O 1
ATOM 618 N N . ALA A 1 80 ? 0.533 4.586 -10.057 1.00 94.00 80 ALA A N 1
ATOM 619 C CA . ALA A 1 80 ? -0.818 4.932 -9.623 1.00 94.00 80 ALA A CA 1
ATOM 620 C C . ALA A 1 80 ? -1.676 3.685 -9.345 1.00 94.00 80 ALA A C 1
ATOM 622 O O . ALA A 1 80 ? -2.461 3.659 -8.392 1.00 94.00 80 ALA A O 1
ATOM 623 N N . ARG A 1 81 ? -1.527 2.624 -10.148 1.00 93.94 81 ARG A N 1
ATOM 624 C CA . ARG A 1 81 ? -2.218 1.351 -9.906 1.00 93.94 81 ARG A CA 1
ATOM 625 C C . ARG A 1 81 ? -1.689 0.624 -8.673 1.00 93.94 81 ARG A C 1
ATOM 627 O O . ARG A 1 81 ? -2.498 0.107 -7.904 1.00 93.94 81 ARG A O 1
ATOM 634 N N . ALA A 1 82 ? -0.377 0.617 -8.459 1.00 94.44 82 ALA A N 1
ATOM 635 C CA . ALA A 1 82 ? 0.243 0.070 -7.255 1.00 94.44 82 ALA A CA 1
ATOM 636 C C . ALA A 1 82 ? -0.243 0.804 -5.998 1.00 94.44 82 ALA A C 1
ATOM 638 O O . ALA A 1 82 ? -0.674 0.155 -5.047 1.00 94.44 82 ALA A O 1
ATOM 639 N N . HIS A 1 83 ? -0.311 2.138 -6.021 1.00 94.88 83 HIS A N 1
ATOM 640 C CA . HIS A 1 83 ? -0.904 2.913 -4.929 1.00 94.88 83 HIS A CA 1
ATOM 641 C C . HIS A 1 83 ? -2.359 2.497 -4.646 1.00 94.88 83 HIS A C 1
ATOM 643 O O . HIS A 1 83 ? -2.726 2.259 -3.497 1.00 94.88 83 HIS A O 1
ATOM 649 N N . ARG A 1 84 ? -3.198 2.333 -5.681 1.00 95.12 84 ARG A N 1
ATOM 650 C CA . ARG A 1 84 ? -4.587 1.864 -5.494 1.00 95.12 84 ARG A CA 1
ATOM 651 C C . ARG A 1 84 ? -4.651 0.475 -4.857 1.00 95.12 84 ARG A C 1
ATOM 653 O O . ARG A 1 84 ? -5.541 0.231 -4.043 1.00 95.12 84 ARG A O 1
ATOM 660 N N . PHE A 1 85 ? -3.724 -0.416 -5.206 1.00 94.19 85 PHE A N 1
ATOM 661 C CA . PHE A 1 85 ? -3.614 -1.738 -4.590 1.00 94.19 85 PHE A CA 1
ATOM 662 C C . PHE A 1 85 ? -3.267 -1.633 -3.096 1.00 94.19 85 PHE A C 1
ATOM 664 O O . PHE A 1 85 ? -3.956 -2.226 -2.264 1.00 94.19 85 PHE A O 1
ATOM 671 N N . ILE A 1 86 ? -2.276 -0.804 -2.745 1.00 94.00 86 ILE A N 1
ATOM 672 C CA . ILE A 1 86 ? -1.908 -0.516 -1.350 1.00 94.00 86 ILE A CA 1
ATOM 673 C C . ILE A 1 86 ? -3.106 0.051 -0.583 1.00 94.00 86 ILE A C 1
ATOM 675 O O . ILE A 1 86 ? -3.476 -0.475 0.467 1.00 94.00 86 ILE A O 1
ATOM 679 N N . ALA A 1 87 ? -3.771 1.066 -1.135 1.00 93.81 87 ALA A N 1
ATOM 680 C CA . ALA A 1 87 ? -4.932 1.697 -0.519 1.00 93.81 87 ALA A CA 1
ATOM 681 C C . ALA A 1 87 ? -6.074 0.698 -0.263 1.00 93.81 87 ALA A C 1
ATOM 683 O O . ALA A 1 87 ? -6.727 0.753 0.781 1.00 93.81 87 ALA A O 1
ATOM 684 N N . ALA A 1 88 ? -6.317 -0.240 -1.184 1.00 93.50 88 ALA A N 1
ATOM 685 C CA . ALA A 1 88 ? -7.326 -1.283 -1.007 1.00 93.50 88 ALA A CA 1
ATOM 686 C C . ALA A 1 88 ? -6.985 -2.222 0.163 1.00 93.50 88 ALA A C 1
ATOM 688 O O . ALA A 1 88 ? -7.847 -2.507 0.997 1.00 93.50 88 ALA A O 1
ATOM 689 N N . GLN A 1 89 ? -5.728 -2.651 0.272 1.00 92.25 89 GLN A N 1
ATOM 690 C CA . GLN A 1 89 ? -5.260 -3.503 1.369 1.00 92.25 89 GLN A CA 1
ATOM 691 C C . GLN A 1 89 ? -5.289 -2.777 2.719 1.00 92.25 89 GLN A C 1
ATOM 693 O O . GLN A 1 89 ? -5.735 -3.343 3.718 1.00 92.25 89 GLN A O 1
ATOM 698 N N . VAL A 1 90 ? -4.903 -1.498 2.751 1.00 91.19 90 VAL A N 1
ATOM 699 C CA . VAL A 1 90 ? -5.016 -0.656 3.949 1.00 91.19 90 VAL A CA 1
ATOM 700 C C . VAL A 1 90 ? -6.475 -0.544 4.392 1.00 91.19 90 VAL A C 1
A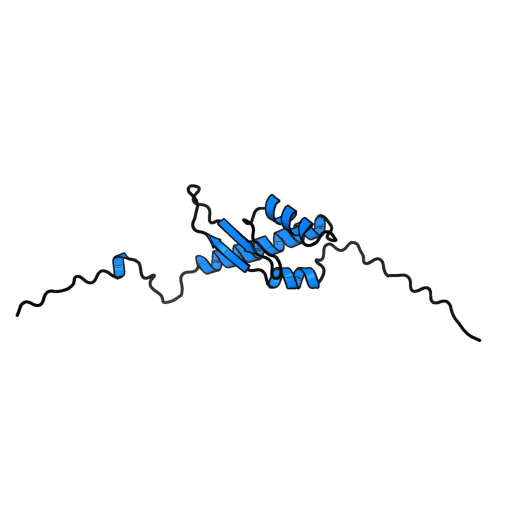TOM 702 O O . VAL A 1 90 ? -6.781 -0.817 5.552 1.00 91.19 90 VAL A O 1
ATOM 705 N N . ARG A 1 91 ? -7.397 -0.221 3.474 1.00 90.50 91 ARG A N 1
ATOM 706 C CA . ARG A 1 91 ? -8.840 -0.150 3.769 1.00 90.50 91 ARG A CA 1
ATOM 707 C C . ARG A 1 91 ? -9.371 -1.468 4.320 1.00 90.50 91 ARG A C 1
ATOM 709 O O . ARG A 1 91 ? -10.061 -1.459 5.336 1.00 90.50 91 ARG A O 1
ATOM 716 N N . ARG A 1 92 ? -9.005 -2.594 3.702 1.00 89.94 92 ARG A N 1
ATOM 717 C CA . ARG A 1 92 ? -9.374 -3.932 4.180 1.00 89.94 92 ARG A CA 1
ATOM 718 C C . ARG A 1 92 ? -8.865 -4.174 5.601 1.00 89.94 92 ARG A C 1
ATOM 720 O O . ARG A 1 92 ? -9.609 -4.662 6.446 1.00 89.94 92 ARG A O 1
ATOM 727 N N . ARG A 1 93 ? -7.617 -3.799 5.899 1.00 87.81 93 ARG A N 1
ATOM 728 C CA . ARG A 1 93 ? -7.035 -3.968 7.237 1.00 87.81 93 ARG A CA 1
ATOM 729 C C . ARG A 1 93 ? -7.737 -3.111 8.290 1.00 87.81 93 ARG A C 1
ATOM 731 O O . ARG A 1 93 ? -7.971 -3.597 9.392 1.00 87.81 93 ARG A O 1
ATOM 738 N N . VAL A 1 94 ? -8.088 -1.871 7.946 1.00 86.19 94 VAL A N 1
ATOM 739 C CA . VAL A 1 94 ? -8.862 -0.963 8.808 1.00 86.19 94 VAL A CA 1
ATOM 740 C C . VAL A 1 94 ? -10.257 -1.521 9.083 1.00 86.19 94 VAL A C 1
ATOM 742 O O . VAL A 1 94 ? -10.698 -1.505 10.228 1.00 86.19 94 VAL A O 1
ATOM 745 N N . GLN A 1 95 ? -10.940 -2.047 8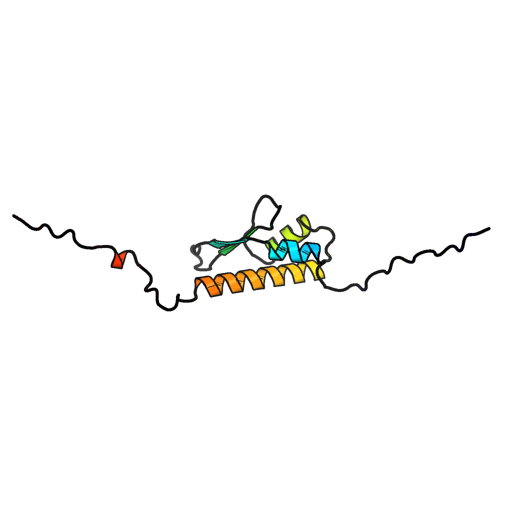.065 1.00 85.62 95 GLN A N 1
ATOM 746 C CA . GLN A 1 95 ? -12.251 -2.680 8.234 1.00 85.62 95 GLN A CA 1
ATOM 747 C C . GLN A 1 95 ? -12.172 -3.863 9.202 1.00 85.62 95 GLN A C 1
ATOM 749 O O . GLN A 1 95 ? -12.894 -3.870 10.191 1.00 85.62 95 GLN A O 1
ATOM 754 N N . LEU A 1 96 ? -11.222 -4.781 8.992 1.00 85.06 96 LEU A N 1
ATOM 755 C CA . LEU A 1 96 ? -11.012 -5.937 9.873 1.00 85.06 96 LEU A CA 1
ATOM 756 C C . LEU A 1 96 ? -10.661 -5.545 11.317 1.00 85.06 96 LEU A C 1
ATOM 758 O O . LEU A 1 96 ? -11.004 -6.260 12.248 1.00 85.06 96 LEU A O 1
ATOM 762 N N . ALA A 1 97 ? -9.962 -4.426 11.525 1.00 80.69 97 ALA A N 1
ATOM 763 C CA . ALA A 1 97 ? -9.644 -3.941 12.870 1.00 80.69 97 ALA A CA 1
ATOM 764 C C . ALA A 1 97 ? -10.858 -3.321 13.589 1.00 80.69 97 ALA A C 1
ATOM 766 O O . ALA A 1 97 ? -10.926 -3.327 14.820 1.00 80.69 97 ALA A O 1
ATOM 767 N N . ASN A 1 98 ? -11.801 -2.768 12.824 1.00 76.56 98 ASN A N 1
ATOM 768 C CA . ASN A 1 98 ? -13.020 -2.158 13.347 1.00 76.56 98 ASN A CA 1
ATOM 769 C C . ASN A 1 98 ? -14.183 -3.147 13.463 1.00 76.56 98 ASN A C 1
ATOM 771 O O . ASN A 1 98 ? -15.137 -2.860 14.187 1.00 76.56 98 ASN A O 1
ATOM 775 N N . GLU A 1 99 ? -14.107 -4.290 12.784 1.00 75.12 99 GLU A N 1
ATOM 776 C CA . GLU A 1 99 ? -15.120 -5.331 12.853 1.00 75.12 99 GLU A CA 1
ATOM 777 C C . GLU A 1 99 ? -15.200 -5.883 14.290 1.00 75.12 99 GLU A C 1
ATOM 779 O O . GLU A 1 99 ? -14.185 -6.294 14.864 1.00 75.12 99 GLU A O 1
ATOM 784 N N . PRO A 1 100 ? -16.376 -5.829 14.939 1.00 60.38 100 PRO A N 1
ATOM 785 C CA . PRO A 1 100 ? -16.552 -6.453 16.239 1.00 60.38 100 PRO A CA 1
ATOM 786 C C . PRO A 1 100 ? -16.457 -7.971 16.059 1.00 60.38 100 PRO A C 1
ATOM 788 O O . PRO A 1 100 ? -17.231 -8.546 15.299 1.00 60.38 100 PRO A O 1
ATOM 791 N N . GLU A 1 101 ? -15.527 -8.628 16.760 1.00 58.66 101 GLU A N 1
ATOM 792 C CA . GLU A 1 101 ? -15.484 -10.092 16.783 1.00 58.66 101 GLU A CA 1
ATOM 793 C C . GLU A 1 101 ? -16.852 -10.635 17.235 1.00 58.66 101 GLU A C 1
ATOM 795 O O . GLU A 1 101 ? -17.318 -10.282 18.329 1.00 58.66 101 GLU A O 1
ATOM 800 N N . PRO A 1 102 ? -17.519 -11.488 16.435 1.00 50.78 102 PRO A N 1
ATOM 801 C CA . PRO A 1 102 ? -18.781 -12.082 16.840 1.00 50.78 102 PRO A CA 1
ATOM 802 C C . PRO A 1 102 ? -18.541 -12.983 18.058 1.00 50.78 102 PRO A C 1
ATOM 804 O O . PRO A 1 102 ? -17.944 -14.050 17.957 1.00 50.78 102 PRO A O 1
ATOM 807 N N . GLY A 1 103 ? -18.999 -12.530 19.229 1.00 56.00 103 GLY A N 1
ATOM 808 C CA . GLY A 1 103 ? -18.947 -13.285 20.486 1.00 56.00 103 GLY A CA 1
ATOM 809 C C . GLY A 1 103 ? -17.866 -12.864 21.486 1.00 56.00 103 GLY A C 1
ATOM 810 O O . GLY A 1 103 ? -17.873 -13.369 22.608 1.00 56.00 103 GLY A O 1
ATOM 811 N N . VAL A 1 104 ? -16.986 -11.912 21.158 1.00 54.34 104 VAL A N 1
ATOM 812 C CA . VAL A 1 104 ? -15.969 -11.422 22.104 1.00 54.34 104 VAL A CA 1
ATOM 813 C C . VAL A 1 104 ? -16.371 -10.043 22.615 1.00 54.34 104 VAL A C 1
ATOM 815 O O . VAL A 1 104 ? -16.169 -9.020 21.962 1.00 54.34 104 VAL A O 1
ATOM 818 N N . GLN A 1 105 ? -16.937 -9.994 23.828 1.00 55.34 105 GLN A N 1
ATOM 819 C CA . GLN A 1 105 ? -17.008 -8.731 24.562 1.00 55.34 105 GLN A CA 1
ATOM 820 C C . GLN A 1 105 ? -15.583 -8.193 24.718 1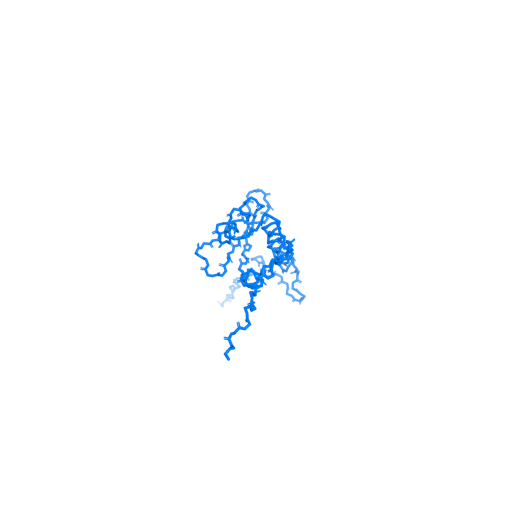.00 55.34 105 GLN A C 1
ATOM 822 O O . GLN A 1 105 ? -14.739 -8.830 25.354 1.00 55.34 105 GLN A O 1
ATOM 827 N N . ARG A 1 106 ? -15.310 -7.020 24.132 1.00 53.97 106 ARG A N 1
ATOM 828 C CA . ARG A 1 106 ? -14.023 -6.330 24.270 1.00 53.97 106 ARG A CA 1
ATOM 829 C C . ARG A 1 106 ? -13.703 -6.193 25.759 1.00 53.97 106 ARG A C 1
ATOM 831 O O . ARG A 1 106 ? -14.384 -5.470 26.485 1.00 53.97 106 ARG A O 1
ATOM 838 N N . ARG A 1 107 ? -12.671 -6.903 26.223 1.00 57.28 107 ARG A N 1
ATOM 839 C CA . ARG A 1 107 ? -12.150 -6.762 27.586 1.00 57.28 107 ARG A CA 1
ATOM 840 C C . ARG A 1 107 ? -11.551 -5.364 27.715 1.00 57.28 107 ARG A C 1
ATOM 842 O O . ARG A 1 107 ? -10.443 -5.112 27.256 1.00 57.28 107 ARG A O 1
ATOM 849 N N . THR A 1 108 ? -12.304 -4.439 28.293 1.00 62.28 108 THR A N 1
ATOM 850 C CA . THR A 1 108 ? -11.808 -3.120 28.685 1.00 62.28 108 THR A CA 1
ATOM 851 C C . THR A 1 108 ? -11.101 -3.220 30.036 1.00 62.28 108 THR A C 1
ATOM 853 O O . THR A 1 108 ? -11.369 -4.124 30.828 1.00 62.28 108 THR A O 1
ATOM 856 N N . TRP A 1 109 ? -10.207 -2.272 30.327 1.00 59.94 109 TRP A N 1
ATOM 857 C CA . TRP A 1 109 ? -9.586 -2.123 31.652 1.00 59.94 109 TRP A CA 1
ATOM 858 C C . TRP A 1 109 ? -10.641 -2.038 32.775 1.00 59.94 109 TRP A C 1
ATOM 860 O O . TRP A 1 109 ? -10.434 -2.558 33.870 1.00 59.94 109 TRP A O 1
ATOM 870 N N . ALA A 1 110 ? -11.817 -1.485 32.460 1.00 57.75 110 ALA A N 1
ATOM 871 C CA . ALA A 1 110 ? -12.985 -1.420 33.332 1.00 57.75 110 ALA A CA 1
ATOM 872 C C . ALA A 1 110 ? -13.636 -2.787 33.636 1.00 57.75 110 ALA A C 1
ATOM 874 O O . ALA A 1 110 ? -14.404 -2.881 34.583 1.00 57.75 110 ALA A O 1
ATOM 875 N N . ASN A 1 111 ? -13.315 -3.854 32.898 1.00 58.78 111 ASN A N 1
ATOM 876 C CA . ASN A 1 111 ? -13.828 -5.210 33.139 1.00 58.78 111 ASN A CA 1
ATOM 877 C C . ASN A 1 111 ? -12.811 -6.125 33.856 1.00 58.78 111 ASN A C 1
ATOM 879 O O . ASN A 1 111 ? -13.109 -7.294 34.097 1.00 58.78 111 ASN A O 1
ATOM 883 N N . HIS A 1 112 ? -11.610 -5.628 34.192 1.00 59.84 112 HIS A N 1
ATOM 884 C CA . HIS A 1 112 ? -10.542 -6.416 34.833 1.00 59.84 112 HIS A CA 1
ATOM 885 C C . HIS A 1 112 ? -10.317 -6.076 36.321 1.00 59.84 112 HIS A C 1
ATOM 887 O O . HIS A 1 112 ? -9.587 -6.783 37.016 1.00 59.84 112 HIS A O 1
ATOM 893 N N . TRP A 1 113 ? -10.944 -5.024 36.855 1.00 58.25 113 TRP A N 1
ATOM 894 C CA . TRP A 1 113 ? -10.872 -4.739 38.289 1.00 58.25 113 TRP A CA 1
ATOM 895 C C . TRP A 1 113 ? -11.863 -5.646 39.033 1.00 58.25 113 TRP A C 1
ATOM 897 O O . TRP A 1 113 ? -13.039 -5.341 39.194 1.00 58.25 113 TRP A O 1
ATOM 907 N N . LYS A 1 114 ? -11.395 -6.808 39.490 1.00 61.88 114 LYS A N 1
ATOM 908 C CA . LYS A 1 114 ? -12.055 -7.470 40.617 1.00 61.88 114 LYS A CA 1
ATOM 909 C C . LYS A 1 114 ? -11.543 -6.788 41.887 1.00 61.88 114 LYS A C 1
ATOM 911 O O . LYS A 1 114 ? -10.326 -6.803 42.096 1.00 61.88 114 LYS A O 1
ATOM 916 N N . PRO A 1 115 ? -12.404 -6.185 42.727 1.00 60.53 115 PRO A N 1
ATOM 917 C CA . PRO A 1 115 ? -11.978 -5.802 44.060 1.00 60.53 115 PRO A CA 1
ATOM 918 C C . PRO A 1 115 ? -11.457 -7.064 44.745 1.00 60.53 115 PRO A C 1
ATOM 920 O O . PRO A 1 115 ? -12.121 -8.101 44.743 1.00 60.53 115 PRO A O 1
ATOM 923 N N . ARG A 1 116 ? -10.234 -6.994 45.270 1.00 55.72 116 ARG A N 1
ATOM 924 C CA . ARG A 1 116 ? -9.670 -8.041 46.117 1.00 55.72 116 ARG A CA 1
ATOM 925 C C . ARG A 1 116 ? -10.540 -8.080 47.371 1.00 55.72 116 ARG A C 1
ATOM 927 O O . ARG A 1 116 ? -10.362 -7.241 48.249 1.00 55.72 116 ARG A O 1
ATOM 934 N N . SER A 1 117 ? -11.527 -8.970 47.413 1.00 61.09 117 SER A N 1
ATOM 935 C CA . SER A 1 117 ? -12.296 -9.215 48.627 1.00 61.09 117 SER A CA 1
ATOM 936 C C . SER A 1 117 ? -11.312 -9.714 49.679 1.00 61.09 117 SER A C 1
ATOM 938 O O . SER A 1 117 ? -10.692 -10.766 49.527 1.00 61.09 117 SER A O 1
ATOM 940 N N . TYR A 1 118 ? -11.086 -8.889 50.697 1.00 57.03 118 TYR A N 1
ATOM 941 C CA . TYR A 1 118 ? -10.485 -9.342 51.937 1.00 57.03 118 TYR A CA 1
ATOM 942 C C . TYR A 1 118 ? -11.567 -10.140 52.656 1.00 57.03 118 TYR A C 1
ATOM 944 O O . TYR A 1 118 ? -12.466 -9.554 53.253 1.00 57.03 118 TYR A O 1
ATOM 952 N N . ASP A 1 119 ? -11.498 -11.463 52.561 1.00 54.53 119 ASP A N 1
ATOM 953 C CA . ASP A 1 119 ? -12.186 -12.315 53.521 1.00 54.53 119 ASP A CA 1
ATOM 954 C C . ASP A 1 119 ? -11.402 -12.214 54.833 1.00 54.53 119 ASP A C 1
ATOM 956 O O . ASP A 1 119 ? -10.278 -12.706 54.958 1.00 54.53 119 ASP A O 1
ATOM 960 N N . SER A 1 120 ? -11.958 -11.461 55.777 1.00 52.62 120 SER A N 1
ATOM 961 C CA . SER A 1 120 ? -11.504 -11.432 57.163 1.00 52.62 120 SER A CA 1
ATOM 962 C C . SER A 1 120 ? -11.844 -12.775 57.812 1.00 52.62 120 SER A C 1
ATOM 964 O O . SER A 1 120 ? -13.015 -13.151 57.852 1.00 52.62 120 SER A O 1
ATOM 966 N N . ILE A 1 121 ? -10.818 -13.482 58.292 1.00 54.84 121 ILE A N 1
ATOM 967 C CA . ILE A 1 121 ? -10.940 -14.590 59.253 1.00 54.84 121 ILE A CA 1
ATOM 968 C C . ILE A 1 121 ? -10.845 -13.995 60.655 1.00 54.84 121 ILE A C 1
ATOM 970 O O . ILE A 1 121 ? -9.960 -13.126 60.841 1.00 54.84 121 ILE A O 1
#

Secondary structure (DSSP, 8-state):
-----------------PPPHHHHHHHHT-EEEEEPP-TT-PPEEEEE-TT-S--EE--HHHHHHHHHHH-TT--HHHHHHHHHHHHHHHHHHHHHHHSPPTT-----GGGT---------

Radius of gyration: 24.61 Å; chains: 1; bounding box: 43×40×104 Å

pLDDT: mean 76.96, std 16.94, range [37.09, 95.12]